Protein AF-A0A2E4JJ42-F1 (afdb_monomer)

Solvent-accessible surface area (backbone atoms only — not comparable to full-atom values): 8411 Å² total; per-residue (Å²): 139,42,75,32,58,31,50,80,51,27,68,68,46,30,51,53,40,41,75,74,66,35,78,36,77,56,82,68,42,75,68,51,67,64,51,54,76,72,68,52,90,42,59,62,63,39,51,58,68,55,51,40,53,55,34,46,77,68,79,44,83,72,77,73,59,43,98,85,70,42,80,59,54,70,68,63,51,50,56,58,66,70,59,75,85,75,76,86,78,86,79,86,78,75,83,81,74,83,78,77,86,87,87,75,85,80,78,84,83,85,78,88,83,79,86,80,92,79,88,80,90,76,93,128

Radius of gyration: 22.24 Å; Cα contacts (8 Å, |Δi|>4): 100; chains: 1; bounding box: 54×42×65 Å

Structure (mmCIF, N/CA/C/O backbone):
data_AF-A0A2E4JJ42-F1
#
_entry.id   AF-A0A2E4JJ42-F1
#
loop_
_atom_site.group_PDB
_atom_site.id
_atom_site.type_symbol
_atom_site.label_atom_id
_atom_site.label_alt_id
_atom_site.label_comp_id
_atom_site.label_asym_id
_atom_site.label_entity_id
_atom_site.label_seq_id
_atom_site.pdbx_PDB_ins_code
_atom_site.Cartn_x
_atom_site.Cartn_y
_atom_site.Cartn_z
_atom_site.occupancy
_atom_site.B_iso_or_equiv
_atom_site.auth_seq_id
_atom_site.auth_comp_id
_atom_site.auth_asym_id
_atom_site.auth_atom_id
_atom_site.pdbx_PDB_model_num
ATOM 1 N N . ASN A 1 1 ? 4.362 -5.276 13.052 1.00 87.88 1 ASN A N 1
ATOM 2 C CA . ASN A 1 1 ? 3.840 -5.067 11.688 1.00 87.88 1 ASN A CA 1
ATOM 3 C C . ASN A 1 1 ? 4.982 -5.273 10.702 1.00 87.88 1 ASN A C 1
ATOM 5 O O . ASN A 1 1 ? 6.069 -4.790 10.998 1.00 87.88 1 ASN A O 1
ATOM 9 N N . ILE A 1 2 ? 4.774 -6.011 9.609 1.00 94.94 2 ILE A N 1
ATOM 10 C CA . ILE A 1 2 ? 5.797 -6.309 8.598 1.00 94.94 2 ILE A CA 1
ATOM 11 C C . ILE A 1 2 ? 5.392 -5.668 7.272 1.00 94.94 2 ILE A C 1
ATOM 13 O O . ILE A 1 2 ? 4.441 -6.108 6.621 1.00 94.94 2 ILE A O 1
ATOM 17 N N . GLN A 1 3 ? 6.149 -4.641 6.880 1.00 95.44 3 GLN A N 1
ATOM 18 C CA . GLN A 1 3 ? 5.909 -3.887 5.657 1.00 95.44 3 GLN A CA 1
ATOM 19 C C . GLN A 1 3 ? 6.592 -4.515 4.440 1.00 95.44 3 GLN A C 1
ATOM 21 O O . GLN A 1 3 ? 7.776 -4.847 4.484 1.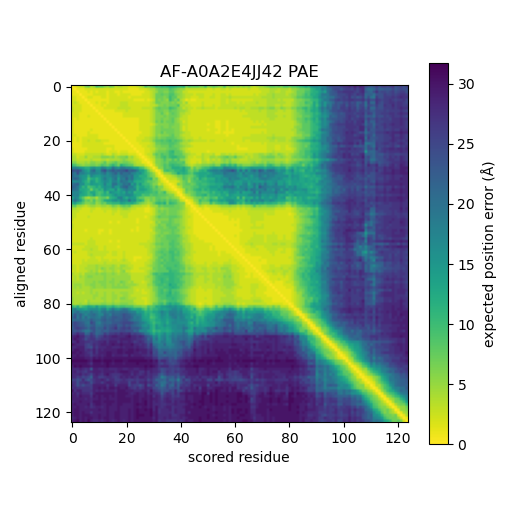00 95.44 3 GLN A O 1
ATOM 26 N N . THR A 1 4 ? 5.872 -4.576 3.319 1.00 95.31 4 THR A N 1
ATOM 27 C CA . THR A 1 4 ? 6.433 -4.830 1.990 1.00 95.31 4 THR A CA 1
ATOM 28 C C . THR A 1 4 ? 6.524 -3.549 1.152 1.00 95.31 4 THR A C 1
ATOM 30 O O . THR A 1 4 ? 5.651 -2.679 1.193 1.00 95.31 4 THR A O 1
ATOM 33 N N . SER A 1 5 ? 7.606 -3.424 0.378 1.00 92.75 5 SER A N 1
ATOM 34 C CA . SER A 1 5 ? 7.942 -2.232 -0.411 1.00 92.75 5 SER A CA 1
ATOM 35 C C . SER A 1 5 ? 7.697 -2.485 -1.898 1.00 92.75 5 SER A C 1
ATOM 37 O O . SER A 1 5 ? 8.614 -2.835 -2.641 1.00 92.75 5 SER A O 1
ATOM 39 N N . TRP A 1 6 ? 6.461 -2.263 -2.349 1.00 92.88 6 TRP A N 1
ATOM 40 C CA . TRP A 1 6 ? 6.066 -2.447 -3.752 1.00 92.88 6 TRP A CA 1
ATOM 41 C C . TRP A 1 6 ? 6.862 -1.571 -4.732 1.00 92.88 6 TRP A C 1
ATOM 43 O O . TRP A 1 6 ? 7.079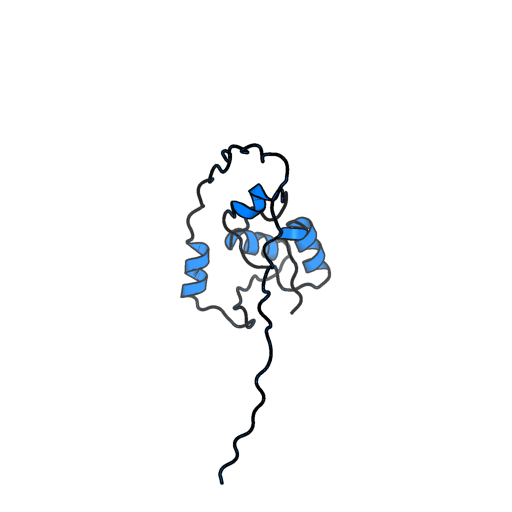 -1.969 -5.872 1.00 92.88 6 TRP A O 1
ATOM 53 N N . THR A 1 7 ? 7.358 -0.410 -4.296 1.00 89.88 7 THR A N 1
ATOM 54 C CA . THR A 1 7 ? 8.201 0.471 -5.119 1.00 89.88 7 THR A CA 1
ATOM 55 C C . THR A 1 7 ? 9.530 -0.173 -5.511 1.00 89.88 7 THR A C 1
ATOM 57 O O . THR A 1 7 ? 10.049 0.113 -6.585 1.00 89.88 7 THR A O 1
ATOM 60 N N . LYS A 1 8 ? 10.067 -1.077 -4.681 1.00 89.50 8 LYS A N 1
ATOM 61 C CA . LYS A 1 8 ? 11.331 -1.782 -4.946 1.00 89.50 8 LYS A CA 1
ATOM 62 C C . LYS A 1 8 ? 11.140 -3.061 -5.755 1.00 89.50 8 LYS A C 1
ATOM 64 O O . LYS A 1 8 ? 11.949 -3.358 -6.623 1.00 89.50 8 LYS A O 1
ATOM 69 N N . MET A 1 9 ? 10.092 -3.825 -5.449 1.00 89.88 9 MET A N 1
ATOM 70 C CA . MET A 1 9 ? 9.887 -5.188 -5.972 1.00 89.88 9 MET A CA 1
ATOM 71 C C . MET A 1 9 ? 8.720 -5.316 -6.964 1.00 89.88 9 MET A C 1
ATOM 73 O O . MET A 1 9 ? 8.402 -6.413 -7.423 1.00 89.88 9 MET A O 1
ATOM 77 N N . GLY A 1 10 ? 8.047 -4.206 -7.268 1.00 91.62 10 GLY A N 1
ATOM 78 C CA . GLY A 1 10 ? 6.801 -4.197 -8.024 1.00 91.62 10 GLY A CA 1
ATOM 79 C C . GLY A 1 10 ? 5.629 -4.818 -7.256 1.00 91.62 10 GLY A C 1
ATOM 80 O O . GLY A 1 10 ? 5.760 -5.330 -6.142 1.00 91.62 10 GLY A O 1
ATOM 81 N N . ILE A 1 11 ? 4.452 -4.797 -7.885 1.00 93.44 11 ILE A N 1
ATOM 82 C CA . ILE A 1 11 ? 3.224 -5.347 -7.292 1.00 93.44 11 ILE A CA 1
ATOM 83 C C . ILE A 1 11 ? 3.320 -6.861 -7.106 1.00 93.44 11 ILE A C 1
ATOM 85 O O . ILE A 1 11 ? 2.917 -7.370 -6.067 1.00 93.44 11 ILE A O 1
ATOM 89 N N . ASN A 1 12 ? 3.906 -7.586 -8.059 1.00 94.00 12 ASN A N 1
ATOM 90 C CA . ASN A 1 12 ? 4.022 -9.043 -7.963 1.00 94.00 12 ASN A CA 1
ATOM 91 C C . ASN A 1 12 ? 4.925 -9.476 -6.800 1.00 94.00 12 ASN A C 1
ATOM 93 O O . ASN A 1 12 ? 4.551 -10.373 -6.046 1.00 94.00 12 ASN A O 1
ATOM 97 N N . GLY A 1 13 ? 6.065 -8.803 -6.598 1.00 94.88 13 GLY A N 1
ATOM 98 C CA . GLY A 1 13 ? 6.918 -9.054 -5.435 1.00 94.88 13 GLY A CA 1
ATOM 99 C C . GLY A 1 13 ? 6.207 -8.722 -4.122 1.00 94.88 13 GLY A C 1
ATOM 100 O O . GLY A 1 13 ? 6.251 -9.507 -3.178 1.00 94.88 13 GLY A O 1
ATOM 101 N N . ALA A 1 14 ? 5.462 -7.612 -4.083 1.00 95.44 14 ALA A N 1
ATOM 102 C CA . ALA A 1 14 ? 4.700 -7.232 -2.898 1.00 95.44 14 ALA A CA 1
ATOM 103 C C . ALA A 1 14 ? 3.613 -8.263 -2.553 1.00 95.44 14 ALA A C 1
ATOM 105 O O . ALA A 1 14 ? 3.469 -8.630 -1.387 1.00 95.44 14 ALA A O 1
ATOM 106 N N . ARG A 1 15 ? 2.900 -8.794 -3.557 1.00 96.12 15 ARG A N 1
ATOM 107 C CA . ARG A 1 15 ? 1.933 -9.893 -3.379 1.00 96.12 15 ARG A CA 1
ATOM 108 C C . ARG A 1 15 ? 2.592 -11.131 -2.781 1.00 96.12 15 ARG A C 1
ATOM 110 O O . ARG A 1 15 ? 2.052 -11.685 -1.828 1.00 96.12 15 ARG A O 1
ATOM 117 N N . ALA A 1 16 ? 3.756 -11.527 -3.297 1.00 96.88 16 ALA A N 1
ATOM 118 C CA . ALA A 1 16 ? 4.495 -12.670 -2.770 1.00 96.88 16 ALA A CA 1
ATOM 119 C C . ALA A 1 16 ? 4.870 -12.463 -1.293 1.00 96.88 16 ALA A C 1
ATOM 121 O O . ALA A 1 16 ? 4.667 -13.357 -0.476 1.00 96.88 16 ALA A O 1
ATOM 122 N N . CYS A 1 17 ? 5.326 -11.265 -0.912 1.00 96.94 17 CYS A N 1
ATOM 123 C CA . CYS A 1 17 ? 5.591 -10.942 0.493 1.00 96.94 17 CYS A CA 1
ATOM 124 C C . CYS A 1 17 ? 4.330 -11.005 1.366 1.00 96.94 17 CYS A C 1
ATOM 126 O O . CYS A 1 17 ? 4.390 -11.525 2.478 1.00 96.94 17 CYS A O 1
ATOM 128 N N . LEU A 1 18 ? 3.195 -10.484 0.886 1.00 96.56 18 LEU A N 1
ATOM 129 C CA . LEU A 1 18 ? 1.922 -10.531 1.617 1.00 96.56 18 LEU A CA 1
ATOM 130 C C . LEU A 1 18 ? 1.445 -11.975 1.825 1.00 96.56 18 LEU A C 1
ATOM 132 O O . LEU A 1 18 ? 0.989 -12.316 2.914 1.00 96.56 18 LEU A O 1
ATOM 136 N N . GLN A 1 19 ? 1.609 -12.835 0.818 1.00 96.50 19 GLN A N 1
ATOM 137 C CA . GLN A 1 19 ? 1.322 -14.270 0.922 1.00 96.50 19 GLN A CA 1
ATOM 138 C C . GLN A 1 19 ? 2.293 -14.996 1.865 1.00 96.50 19 GLN A C 1
ATOM 140 O O . GLN A 1 19 ? 1.892 -15.932 2.548 1.00 96.50 19 GLN A O 1
ATOM 145 N N . ALA A 1 20 ? 3.543 -14.536 1.955 1.00 96.81 20 ALA A N 1
ATOM 146 C CA . ALA A 1 20 ? 4.558 -15.070 2.863 1.00 96.81 20 ALA A CA 1
ATOM 147 C C . ALA A 1 20 ? 4.448 -14.550 4.313 1.00 96.81 20 ALA A C 1
ATOM 149 O O . ALA A 1 20 ? 5.297 -14.873 5.141 1.00 96.81 20 ALA A O 1
ATOM 150 N N . GLY A 1 21 ? 3.425 -13.748 4.636 1.00 95.69 21 GLY A N 1
ATOM 151 C CA . GLY A 1 21 ? 3.133 -13.311 6.006 1.00 95.69 21 GLY A CA 1
ATOM 152 C C . GLY A 1 21 ? 3.295 -11.814 6.272 1.00 95.69 21 GLY A C 1
ATOM 153 O O . GLY A 1 21 ? 2.983 -11.369 7.377 1.00 95.69 21 GLY A O 1
ATOM 154 N N . ALA A 1 22 ? 3.717 -11.008 5.291 1.00 96.81 22 ALA A N 1
ATOM 155 C CA . ALA A 1 22 ? 3.642 -9.555 5.434 1.00 96.81 22 ALA A CA 1
ATOM 156 C C . ALA A 1 22 ? 2.177 -9.100 5.575 1.00 96.81 22 ALA A C 1
ATOM 158 O O . ALA A 1 22 ? 1.245 -9.690 5.015 1.00 96.81 22 ALA A O 1
ATOM 159 N N . ASN A 1 23 ? 1.954 -8.032 6.334 1.00 95.69 23 ASN A N 1
ATOM 160 C CA . ASN A 1 23 ? 0.614 -7.524 6.630 1.00 95.69 23 ASN A CA 1
ATOM 161 C C . ASN A 1 23 ? 0.466 -6.013 6.434 1.00 95.69 23 ASN A C 1
ATOM 163 O O . ASN A 1 23 ? -0.579 -5.462 6.758 1.00 95.69 23 ASN A O 1
ATOM 167 N N . ASP A 1 24 ? 1.476 -5.366 5.862 1.00 95.44 24 ASP A N 1
ATOM 168 C CA . ASP A 1 24 ? 1.456 -3.945 5.542 1.00 95.44 24 ASP A CA 1
ATOM 169 C C . ASP A 1 24 ? 2.021 -3.727 4.142 1.00 95.44 24 ASP A C 1
ATOM 171 O O . ASP A 1 24 ? 3.191 -3.995 3.870 1.00 95.44 24 ASP A O 1
ATOM 175 N N . LEU A 1 25 ? 1.172 -3.275 3.225 1.00 94.50 25 LEU A N 1
ATOM 176 C CA . LEU A 1 25 ? 1.611 -2.799 1.922 1.00 94.50 25 LEU A CA 1
ATOM 177 C C . LEU A 1 25 ? 2.011 -1.334 2.098 1.00 94.50 25 LEU A C 1
ATOM 179 O O . LEU A 1 25 ? 1.220 -0.546 2.608 1.00 94.50 25 LEU A O 1
ATOM 183 N N . GLY A 1 26 ? 3.237 -0.974 1.707 1.00 90.00 26 GLY A N 1
ATOM 184 C CA . GLY A 1 26 ? 3.679 0.422 1.751 1.00 90.00 26 GLY A CA 1
ATOM 185 C C . GLY A 1 26 ? 2.676 1.369 1.078 1.00 90.00 26 GLY A C 1
ATOM 186 O O . GLY A 1 26 ? 1.910 0.950 0.210 1.00 90.00 26 GLY A O 1
ATOM 187 N N . GLY A 1 27 ? 2.688 2.636 1.495 1.00 87.88 27 GLY A N 1
ATOM 188 C CA . GLY A 1 27 ? 1.682 3.624 1.106 1.00 87.88 27 GLY A CA 1
ATOM 189 C C . GLY A 1 27 ? 1.583 3.908 -0.396 1.00 87.88 27 GLY A C 1
ATOM 190 O O . GLY A 1 27 ? 2.303 3.355 -1.234 1.00 87.88 27 GLY A O 1
ATOM 191 N N . THR A 1 28 ? 0.661 4.804 -0.722 1.00 87.00 28 THR A N 1
ATOM 192 C CA . THR A 1 28 ? 0.404 5.260 -2.087 1.00 87.00 28 THR A CA 1
ATOM 193 C C . THR A 1 28 ? 1.529 6.139 -2.606 1.00 87.00 28 THR A C 1
ATOM 195 O O . THR A 1 28 ? 2.214 6.807 -1.834 1.00 87.00 28 THR A O 1
ATOM 198 N N . LEU A 1 29 ? 1.677 6.181 -3.924 1.00 83.50 29 LEU A N 1
ATOM 199 C CA . LEU A 1 29 ? 2.582 7.101 -4.603 1.00 83.50 29 LEU A CA 1
ATOM 200 C C . LEU A 1 29 ? 1.842 7.697 -5.795 1.00 83.50 29 LEU A C 1
ATOM 202 O O . LEU A 1 29 ? 1.267 6.947 -6.584 1.00 83.50 29 LEU A O 1
ATOM 206 N N . MET A 1 30 ? 1.839 9.025 -5.898 1.00 74.06 30 MET A N 1
ATOM 207 C CA . MET A 1 30 ? 1.224 9.756 -7.004 1.00 74.06 30 MET A CA 1
ATOM 208 C C . MET A 1 30 ? 2.326 10.437 -7.811 1.00 74.06 30 MET A C 1
ATOM 210 O O . MET A 1 30 ? 3.046 11.270 -7.272 1.00 74.06 30 MET A O 1
ATOM 214 N N . ASN A 1 31 ? 2.459 10.038 -9.080 1.00 62.50 31 ASN A N 1
ATOM 215 C CA . ASN A 1 31 ? 3.326 10.612 -10.116 1.00 62.50 31 ASN A CA 1
ATOM 216 C C . ASN A 1 31 ? 4.607 11.314 -9.613 1.00 62.50 31 ASN A C 1
ATOM 218 O O . ASN A 1 31 ? 4.737 12.540 -9.649 1.00 62.50 31 ASN A O 1
ATOM 222 N N . GLU A 1 32 ? 5.592 10.531 -9.168 1.00 59.06 32 GLU A N 1
ATOM 223 C CA . GLU A 1 32 ? 6.857 11.081 -8.677 1.00 59.06 32 GLU A CA 1
ATOM 224 C C . GLU A 1 32 ? 7.849 11.278 -9.837 1.00 59.06 32 GLU A C 1
ATOM 226 O O . GLU A 1 32 ? 8.597 10.377 -10.238 1.00 59.06 32 GLU A O 1
ATOM 231 N N . SER A 1 33 ? 7.879 12.494 -10.381 1.00 56.41 33 SER A N 1
ATOM 232 C CA . SER A 1 33 ? 8.722 12.864 -11.527 1.00 56.41 33 SER A CA 1
ATOM 233 C C . SER A 1 33 ? 10.238 12.667 -11.266 1.00 56.41 33 SER A C 1
ATOM 235 O O . SER A 1 33 ? 11.017 12.441 -12.200 1.00 56.41 33 SER A O 1
ATOM 237 N N . ILE A 1 34 ? 10.651 12.641 -9.988 1.00 59.03 34 ILE A N 1
ATOM 238 C CA . ILE A 1 34 ? 12.030 12.402 -9.519 1.00 59.03 34 ILE A CA 1
ATOM 239 C C . ILE A 1 34 ? 12.444 10.930 -9.682 1.00 59.03 34 ILE A C 1
ATOM 241 O O . ILE A 1 34 ? 13.512 10.648 -10.227 1.00 59.03 34 ILE A O 1
ATOM 245 N N . SER A 1 35 ? 11.605 9.978 -9.259 1.00 59.69 35 SER A N 1
ATOM 246 C CA . SER A 1 35 ? 11.911 8.538 -9.334 1.00 59.69 35 SER A CA 1
ATOM 247 C C . SER A 1 35 ? 12.038 8.054 -10.781 1.00 59.69 35 SER A C 1
ATOM 249 O O . SER A 1 35 ? 12.898 7.226 -11.092 1.00 59.69 35 SER A O 1
ATOM 251 N N . ARG A 1 36 ? 11.237 8.632 -11.689 1.00 60.22 36 ARG A N 1
ATOM 252 C CA . ARG A 1 36 ? 11.343 8.395 -13.135 1.00 60.22 36 ARG A CA 1
ATOM 253 C C . ARG A 1 36 ? 12.668 8.918 -13.695 1.00 60.22 36 ARG A C 1
ATOM 255 O O . ARG A 1 36 ? 13.356 8.186 -14.403 1.00 60.22 36 ARG A O 1
ATOM 262 N N . ALA A 1 37 ? 13.054 10.150 -13.352 1.00 59.09 37 ALA A N 1
ATOM 263 C CA . ALA A 1 37 ? 14.319 10.744 -13.797 1.00 59.09 37 ALA A CA 1
ATOM 264 C C . ALA A 1 37 ? 15.556 9.989 -13.265 1.00 59.09 37 ALA A C 1
ATOM 266 O O . ALA A 1 37 ? 16.600 9.983 -13.913 1.00 59.09 37 ALA A O 1
ATOM 267 N N . ALA A 1 38 ? 15.427 9.314 -12.117 1.00 59.84 38 ALA A N 1
ATOM 268 C CA . ALA A 1 38 ? 16.461 8.462 -11.531 1.00 59.84 38 ALA A CA 1
ATOM 269 C C . ALA A 1 38 ? 16.550 7.048 -12.151 1.00 59.84 38 ALA A C 1
ATOM 271 O O . ALA A 1 38 ? 17.411 6.266 -11.750 1.00 59.84 38 ALA A O 1
ATOM 272 N N . GLY A 1 39 ? 15.693 6.710 -13.124 1.00 56.94 39 GLY A N 1
ATOM 273 C CA . GLY A 1 39 ? 15.737 5.433 -13.845 1.00 56.94 39 GLY A CA 1
ATOM 274 C C . GLY A 1 39 ? 15.025 4.268 -13.150 1.00 56.94 39 GLY A C 1
ATO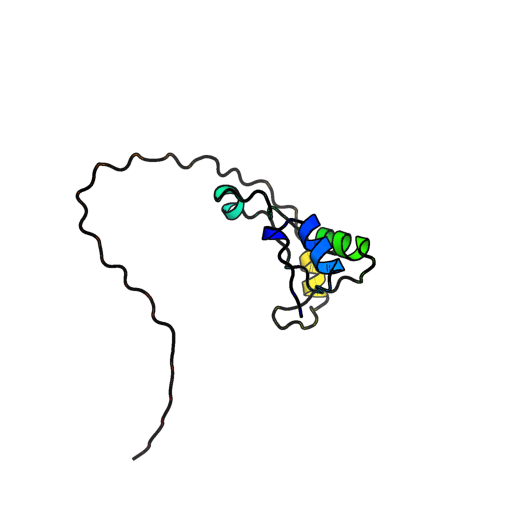M 275 O O . GLY A 1 39 ? 15.246 3.117 -13.527 1.00 56.94 39 GLY A O 1
ATOM 276 N N . SER A 1 40 ? 14.171 4.526 -12.152 1.00 61.72 40 SER A N 1
ATOM 277 C CA . SER A 1 40 ? 13.381 3.460 -11.528 1.00 61.72 40 SER A CA 1
ATOM 278 C C . SER A 1 40 ? 12.296 2.951 -12.482 1.00 61.72 40 SER A C 1
ATOM 280 O O . SER A 1 40 ? 11.428 3.707 -12.920 1.00 61.72 40 SER A O 1
ATOM 282 N N . ILE A 1 41 ? 12.319 1.649 -12.782 1.00 62.75 41 ILE A N 1
ATOM 283 C CA . ILE A 1 41 ? 11.292 0.982 -13.601 1.00 62.75 41 ILE A CA 1
ATOM 284 C C . ILE A 1 41 ? 10.037 0.619 -12.793 1.00 62.75 41 ILE A C 1
ATOM 286 O O . ILE A 1 41 ? 8.951 0.491 -13.354 1.00 62.75 41 ILE A O 1
ATOM 290 N N . HIS A 1 42 ? 10.177 0.463 -11.475 1.00 66.00 42 HIS A N 1
ATOM 291 C CA . HIS A 1 42 ? 9.099 0.134 -10.543 1.00 66.00 42 HIS A CA 1
ATOM 292 C C . HIS A 1 42 ? 8.762 1.352 -9.678 1.00 66.00 42 HIS A C 1
ATOM 294 O O . HIS A 1 42 ? 9.570 2.274 -9.553 1.00 66.00 42 HIS A O 1
ATOM 300 N N . GLY A 1 43 ? 7.569 1.372 -9.077 1.00 63.56 43 GLY A N 1
ATOM 301 C CA . GLY A 1 43 ? 7.223 2.459 -8.160 1.00 63.56 43 GLY A CA 1
ATOM 302 C C . GLY A 1 43 ? 6.702 3.733 -8.821 1.00 63.56 43 GLY A C 1
ATOM 303 O O . GLY A 1 43 ? 6.930 4.795 -8.263 1.00 63.56 43 GLY A O 1
ATOM 304 N N . GLN A 1 44 ? 6.086 3.662 -10.008 1.00 71.81 44 GLN A N 1
ATOM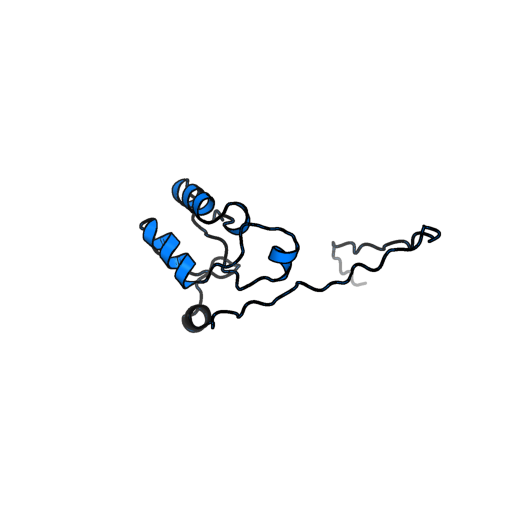 305 C CA . GLN A 1 44 ? 5.688 4.875 -10.743 1.00 71.81 44 GLN A CA 1
ATOM 306 C C . GLN A 1 44 ? 4.394 5.500 -10.219 1.00 71.81 44 GLN A C 1
ATOM 308 O O . GLN A 1 44 ? 4.304 6.719 -10.122 1.00 71.81 44 GLN A O 1
ATOM 313 N N . GLU A 1 45 ? 3.417 4.672 -9.854 1.00 81.50 45 GLU A N 1
ATOM 314 C CA . GLU A 1 45 ? 2.161 5.128 -9.273 1.00 81.50 45 GLU A CA 1
ATOM 315 C C . GLU A 1 45 ? 1.446 3.949 -8.613 1.00 81.50 45 GLU A C 1
ATOM 317 O O . GLU A 1 45 ? 1.437 2.834 -9.147 1.00 81.50 45 GLU A O 1
ATOM 322 N N . LEU A 1 46 ? 0.845 4.192 -7.453 1.00 86.88 46 LEU A N 1
ATOM 323 C CA . LEU A 1 46 ? -0.110 3.273 -6.852 1.00 86.88 46 LEU A CA 1
ATOM 324 C C . LEU A 1 46 ? -1.114 4.074 -6.029 1.00 86.88 46 LEU A C 1
ATOM 326 O O . LEU A 1 46 ? -0.780 4.580 -4.958 1.00 86.88 46 LEU A O 1
ATOM 330 N N . SER A 1 47 ? -2.335 4.198 -6.546 1.00 88.94 47 SER A N 1
ATOM 331 C CA . SER A 1 47 ? -3.428 4.911 -5.883 1.00 88.94 47 SER A CA 1
ATOM 332 C C . SER A 1 47 ? -4.043 4.086 -4.740 1.00 88.94 47 SER A C 1
ATOM 334 O O . SER A 1 47 ? -3.897 2.856 -4.735 1.00 88.94 47 SER A O 1
ATOM 336 N N . PRO A 1 48 ? -4.778 4.711 -3.796 1.00 90.50 48 PRO A N 1
ATOM 337 C CA . PRO A 1 48 ? -5.447 3.982 -2.714 1.00 90.50 48 PRO A CA 1
ATOM 338 C C . PRO A 1 48 ? -6.386 2.889 -3.237 1.00 90.50 48 PRO A C 1
ATOM 340 O O . PRO A 1 48 ? -6.296 1.738 -2.819 1.00 90.50 48 PRO A O 1
ATOM 343 N N . ARG A 1 49 ? -7.196 3.196 -4.260 1.00 89.94 49 A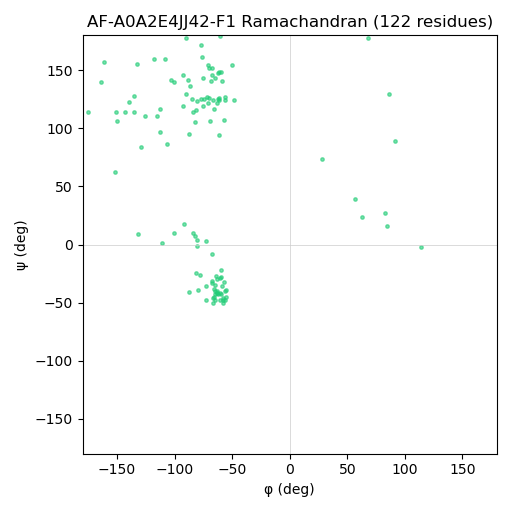RG A N 1
ATOM 344 C CA . ARG A 1 49 ? -8.081 2.215 -4.911 1.00 89.94 49 ARG A CA 1
ATOM 345 C C . ARG A 1 49 ? -7.309 1.034 -5.504 1.00 89.94 49 ARG A C 1
ATOM 347 O O . ARG A 1 49 ? -7.784 -0.098 -5.482 1.00 89.94 49 ARG A O 1
ATOM 354 N N . ARG A 1 50 ? -6.111 1.269 -6.047 1.00 90.50 50 ARG A N 1
ATOM 355 C CA . ARG A 1 50 ? -5.271 0.197 -6.598 1.00 90.50 50 ARG A CA 1
ATOM 356 C C . ARG A 1 50 ? -4.655 -0.659 -5.489 1.00 90.50 50 ARG A C 1
ATOM 358 O O . ARG A 1 50 ? -4.544 -1.868 -5.673 1.00 90.50 50 ARG A O 1
ATOM 365 N N . ILE A 1 51 ? -4.291 -0.057 -4.355 1.00 92.81 51 ILE A N 1
ATOM 366 C CA . ILE A 1 51 ? -3.881 -0.784 -3.144 1.00 92.81 51 ILE A CA 1
ATOM 367 C C . ILE A 1 51 ? -5.000 -1.723 -2.692 1.00 92.81 51 ILE A C 1
ATOM 369 O O . ILE A 1 51 ? -4.739 -2.914 -2.529 1.00 92.81 51 ILE A O 1
ATOM 373 N N . GLU A 1 52 ? -6.234 -1.229 -2.564 1.00 93.12 52 GLU A N 1
ATOM 374 C CA . GLU A 1 52 ? -7.380 -2.059 -2.164 1.00 93.12 52 GLU A CA 1
ATOM 375 C C . GLU A 1 52 ? -7.597 -3.225 -3.126 1.00 93.12 52 GLU A C 1
ATOM 377 O O . GLU A 1 52 ? -7.625 -4.368 -2.692 1.00 93.12 52 GLU A O 1
ATOM 382 N N . GLN A 1 53 ? -7.594 -2.976 -4.440 1.00 93.25 53 GLN A N 1
ATOM 383 C CA . GLN A 1 53 ? -7.703 -4.040 -5.448 1.00 93.25 53 GLN A CA 1
ATOM 384 C C . GLN A 1 53 ? -6.625 -5.125 -5.296 1.00 93.25 53 GLN A C 1
ATOM 386 O O . GLN A 1 53 ? -6.891 -6.313 -5.495 1.00 93.25 53 GLN A O 1
ATOM 391 N N . VAL A 1 54 ? -5.388 -4.738 -4.962 1.00 94.00 54 VAL A N 1
ATOM 392 C CA . VAL A 1 54 ? -4.307 -5.700 -4.713 1.00 94.00 54 VAL A CA 1
ATOM 393 C C . VAL A 1 54 ? -4.607 -6.524 -3.464 1.00 94.00 54 VAL A C 1
ATOM 395 O O . VAL A 1 54 ? -4.478 -7.746 -3.521 1.00 94.00 54 VAL A O 1
ATOM 398 N N . VAL A 1 55 ? -5.025 -5.891 -2.369 1.00 94.88 55 VAL A N 1
ATOM 399 C CA . VAL A 1 55 ? -5.339 -6.570 -1.104 1.00 94.88 55 VAL A CA 1
ATOM 400 C C . VAL A 1 55 ? -6.560 -7.490 -1.247 1.00 94.88 55 VAL A C 1
ATOM 402 O O . VAL A 1 55 ? -6.475 -8.662 -0.876 1.00 94.88 55 VAL A O 1
ATOM 405 N N . ASP A 1 56 ? -7.633 -7.023 -1.882 1.00 95.38 56 ASP A N 1
ATOM 406 C CA . ASP A 1 56 ? -8.854 -7.793 -2.148 1.00 95.38 56 ASP A CA 1
ATOM 407 C C . ASP A 1 56 ? -8.570 -9.026 -3.004 1.00 95.38 56 ASP A C 1
ATOM 409 O O . ASP A 1 56 ? -9.045 -10.126 -2.725 1.00 95.38 56 ASP A O 1
ATOM 413 N N . SER A 1 57 ? -7.721 -8.889 -4.027 1.00 95.50 57 SER A N 1
ATOM 414 C CA . SER A 1 57 ? -7.320 -10.021 -4.872 1.00 95.50 57 SER A CA 1
ATOM 415 C C . SER A 1 57 ? -6.457 -11.068 -4.148 1.00 95.50 57 SER A C 1
ATOM 417 O O . SER A 1 57 ? -6.144 -12.111 -4.724 1.00 95.50 57 SER A O 1
ATOM 419 N N . LEU A 1 58 ? -6.028 -10.780 -2.915 1.00 95.62 58 LEU A N 1
ATOM 420 C CA . LEU A 1 58 ? -5.388 -11.721 -1.994 1.00 95.62 58 LEU A CA 1
ATOM 421 C C . LEU A 1 58 ? -6.372 -12.243 -0.933 1.00 95.62 58 LEU A C 1
ATOM 423 O O . LEU A 1 58 ? -5.936 -12.897 0.010 1.00 95.62 58 LEU A O 1
ATOM 427 N N . GLN A 1 59 ? -7.672 -11.961 -1.083 1.00 96.19 59 GLN A N 1
ATOM 428 C CA . GLN A 1 59 ? -8.744 -12.326 -0.152 1.00 96.19 59 GLN A CA 1
ATOM 429 C C . GLN A 1 59 ? -8.507 -11.788 1.266 1.00 96.19 59 GLN A C 1
ATOM 431 O O . GLN A 1 59 ? -8.750 -12.465 2.265 1.00 96.19 59 GLN A O 1
ATOM 436 N N . ARG A 1 60 ? -7.994 -10.558 1.358 1.00 95.56 60 ARG A N 1
ATOM 437 C CA . ARG A 1 60 ? -7.750 -9.849 2.618 1.00 95.56 60 ARG A CA 1
ATOM 438 C C . ARG A 1 60 ? -8.595 -8.585 2.681 1.00 95.56 60 ARG A C 1
ATOM 440 O O . ARG A 1 60 ? -9.019 -8.082 1.652 1.00 95.56 60 ARG A O 1
ATOM 447 N N . ILE A 1 61 ? -8.797 -8.071 3.891 1.00 94.81 61 ILE A N 1
ATOM 448 C CA . ILE A 1 61 ? -9.534 -6.826 4.123 1.00 94.81 61 ILE A CA 1
ATOM 449 C C . ILE A 1 61 ? -8.524 -5.669 4.146 1.00 94.81 61 ILE A C 1
ATOM 451 O O . ILE A 1 61 ? -7.612 -5.696 4.981 1.00 94.81 61 ILE A O 1
ATOM 455 N N . PRO A 1 62 ? -8.630 -4.677 3.246 1.00 93.31 62 PRO A N 1
ATOM 456 C CA . PRO A 1 62 ? -7.774 -3.503 3.285 1.00 93.31 62 PRO A CA 1
ATOM 457 C C . PRO A 1 62 ? -8.093 -2.638 4.505 1.00 93.31 62 PRO A C 1
ATOM 459 O O . PRO A 1 62 ? -9.246 -2.446 4.879 1.00 93.31 62 PRO A O 1
ATOM 462 N N . GLN A 1 63 ? -7.046 -2.097 5.124 1.00 93.06 63 GLN A N 1
ATOM 463 C CA . GLN A 1 63 ? -7.172 -1.129 6.205 1.00 93.06 63 GLN A CA 1
ATOM 464 C C . GLN A 1 63 ? -6.113 -0.044 6.035 1.00 93.06 63 GLN A C 1
ATOM 466 O O . GLN A 1 63 ? -4.912 -0.324 6.016 1.00 93.06 63 GLN A O 1
ATOM 471 N N . GLN A 1 64 ? -6.559 1.207 5.939 1.00 94.12 64 GLN A N 1
ATOM 472 C CA . GLN A 1 64 ? -5.663 2.355 5.957 1.00 94.12 64 GLN A CA 1
ATOM 473 C C . GLN A 1 64 ? -5.173 2.610 7.385 1.00 94.12 64 GLN A C 1
ATOM 475 O O . GLN A 1 64 ? -5.914 2.451 8.358 1.00 94.12 64 GLN A O 1
ATOM 480 N N . ARG A 1 65 ? -3.911 3.021 7.513 1.00 93.94 65 ARG A N 1
ATOM 481 C CA . ARG A 1 65 ? -3.276 3.263 8.809 1.00 93.94 65 ARG A CA 1
ATOM 482 C C . ARG A 1 65 ? -2.529 4.584 8.851 1.00 93.94 65 ARG A C 1
ATOM 484 O O . ARG A 1 65 ? -2.034 5.065 7.833 1.00 93.94 65 ARG A O 1
ATOM 491 N N . THR A 1 66 ? -2.364 5.114 10.056 1.00 93.38 66 THR A N 1
ATOM 492 C CA . THR A 1 66 ? -1.423 6.208 10.315 1.00 93.38 66 THR A CA 1
ATOM 493 C C . THR A 1 66 ? 0.022 5.692 10.373 1.00 93.38 66 THR A C 1
ATOM 495 O O . THR A 1 66 ? 0.288 4.481 10.395 1.00 93.38 66 THR A O 1
ATOM 498 N N . THR A 1 67 ? 0.993 6.606 10.434 1.00 89.69 67 THR A N 1
ATOM 499 C CA . THR A 1 67 ? 2.414 6.273 10.653 1.00 89.69 67 THR A CA 1
ATOM 500 C C . THR A 1 67 ? 2.652 5.569 11.989 1.00 89.69 67 THR A C 1
ATOM 502 O O . THR A 1 67 ? 3.543 4.728 12.078 1.00 89.69 67 THR A O 1
ATOM 505 N N . LEU A 1 68 ? 1.807 5.842 12.989 1.00 92.94 68 LEU A N 1
ATOM 506 C CA . LEU A 1 68 ? 1.791 5.180 14.296 1.00 92.94 68 LEU A CA 1
ATOM 507 C C . LEU A 1 68 ? 0.990 3.866 14.301 1.00 92.94 68 LEU A C 1
ATOM 509 O O . LEU A 1 68 ? 0.750 3.307 15.365 1.00 92.94 68 LEU A O 1
ATOM 513 N N . TYR A 1 69 ? 0.584 3.368 13.127 1.00 88.69 69 TYR A N 1
ATOM 514 C CA . TYR A 1 69 ? -0.200 2.138 12.959 1.00 88.69 69 TYR A CA 1
ATOM 515 C C . TYR A 1 69 ? -1.594 2.170 13.613 1.00 88.69 69 TYR A C 1
ATOM 517 O O . TYR A 1 69 ? -2.164 1.120 13.896 1.00 88.69 69 TYR A O 1
ATOM 525 N N . GLY A 1 70 ? -2.150 3.364 13.825 1.00 91.56 70 GLY A N 1
ATOM 526 C CA . GLY A 1 70 ? -3.522 3.556 14.297 1.00 91.56 70 GLY A CA 1
ATOM 527 C C . GLY A 1 70 ? -4.537 3.663 13.158 1.00 91.56 70 GLY A C 1
ATOM 528 O O . GLY A 1 70 ? -4.174 3.668 11.979 1.00 91.56 70 GLY A O 1
ATOM 529 N N . THR A 1 71 ? -5.810 3.790 13.527 1.00 92.69 71 THR A N 1
ATOM 530 C CA . THR A 1 71 ? -6.922 4.030 12.600 1.00 92.69 71 THR A CA 1
ATOM 531 C C . THR A 1 71 ? -6.835 5.418 11.972 1.00 92.69 71 THR A C 1
ATOM 533 O O . THR A 1 71 ? -6.401 6.377 12.610 1.00 92.69 71 THR A O 1
ATOM 536 N N . VAL A 1 72 ? -7.262 5.524 10.717 1.00 93.56 72 VAL A N 1
ATOM 537 C CA . VAL A 1 72 ? -7.414 6.798 10.001 1.00 93.56 72 VAL A CA 1
ATOM 538 C C . VAL A 1 72 ? -8.854 7.283 10.176 1.00 93.56 72 VAL A C 1
ATOM 540 O O . VAL A 1 72 ? -9.755 6.455 10.279 1.00 93.56 72 VAL A O 1
ATOM 543 N N . SER A 1 73 ? -9.074 8.598 10.261 1.00 93.81 73 SER A N 1
ATOM 544 C CA . SER A 1 73 ? -10.435 9.147 10.303 1.00 93.81 73 SER A CA 1
ATOM 545 C C . SER A 1 73 ? -11.135 8.982 8.954 1.00 93.81 73 SER A C 1
ATOM 547 O O . SER A 1 73 ? -10.480 9.008 7.910 1.00 93.81 73 SER A O 1
ATOM 549 N N . ASP A 1 74 ? -12.463 8.875 8.966 1.00 90.88 74 ASP A N 1
ATOM 550 C CA . ASP A 1 74 ? -13.261 8.698 7.745 1.00 90.88 74 ASP A CA 1
ATOM 551 C C . ASP A 1 74 ? -13.015 9.820 6.727 1.00 90.88 74 ASP A C 1
ATOM 553 O O . ASP A 1 74 ? -12.848 9.558 5.539 1.00 90.88 74 ASP A O 1
ATOM 557 N N . GLU A 1 75 ? -12.891 11.063 7.199 1.00 91.12 75 GLU A N 1
ATOM 558 C CA . GLU A 1 75 ? -12.567 12.222 6.361 1.00 91.12 75 GLU A CA 1
ATOM 559 C C . GLU A 1 75 ? -11.207 12.073 5.662 1.00 91.12 75 GLU A C 1
ATOM 561 O O . GLU A 1 75 ? -11.105 12.262 4.452 1.00 91.12 75 GLU A O 1
ATOM 566 N N . SER A 1 76 ? -10.162 11.687 6.405 1.00 88.62 76 SER A N 1
ATOM 567 C CA . SER A 1 76 ? -8.821 11.496 5.833 1.00 88.62 76 SER A CA 1
ATOM 568 C C . SER A 1 76 ? -8.775 10.307 4.875 1.00 88.62 76 SER A C 1
ATOM 570 O O . SER A 1 76 ? -8.024 10.322 3.897 1.00 88.62 76 SER A O 1
ATOM 572 N N . SER A 1 77 ? -9.563 9.265 5.150 1.00 89.38 77 SER A N 1
ATOM 573 C CA . SER A 1 77 ? -9.680 8.132 4.241 1.00 89.38 77 SER A CA 1
ATOM 574 C C . SER A 1 77 ? -10.365 8.558 2.945 1.00 89.38 77 SER A C 1
ATOM 576 O O . SER A 1 77 ? -9.773 8.385 1.882 1.00 89.38 77 SER A O 1
ATOM 578 N N . ALA A 1 78 ? -11.519 9.228 3.018 1.00 87.81 78 ALA A N 1
ATOM 579 C CA . ALA A 1 78 ? -12.250 9.734 1.856 1.00 87.81 78 ALA A CA 1
ATOM 580 C C . ALA A 1 78 ? -11.391 10.659 0.976 1.00 87.81 78 ALA A C 1
ATOM 582 O O . ALA A 1 78 ? -11.277 10.432 -0.228 1.00 87.81 78 ALA A O 1
ATOM 583 N N . GLN A 1 79 ? -10.688 11.621 1.584 1.00 87.44 79 GLN A N 1
ATOM 584 C CA . GLN A 1 79 ? -9.777 12.526 0.870 1.00 87.44 79 GLN A CA 1
ATOM 585 C C . GLN A 1 79 ? -8.687 11.788 0.085 1.00 87.44 79 GLN A C 1
ATOM 587 O O . GLN A 1 79 ? -8.265 12.254 -0.973 1.00 87.44 79 GLN A O 1
ATOM 592 N N . SER A 1 80 ? -8.224 10.631 0.571 1.00 85.62 80 SER A N 1
ATOM 593 C CA . SER A 1 80 ? -7.226 9.850 -0.159 1.00 85.62 80 SER A CA 1
ATOM 594 C C . SER A 1 80 ? -7.779 9.316 -1.490 1.00 85.62 80 SER A C 1
ATOM 596 O O . SER A 1 80 ? -7.073 9.352 -2.503 1.00 85.62 80 SER A O 1
ATOM 598 N N . PHE A 1 81 ? -9.049 8.893 -1.521 1.00 85.25 81 PHE A N 1
ATOM 599 C CA . PHE A 1 81 ? -9.708 8.340 -2.710 1.00 85.25 81 PHE A CA 1
ATOM 600 C C . PHE A 1 81 ? -10.157 9.398 -3.722 1.00 85.25 81 PHE A C 1
ATOM 602 O O . PHE A 1 81 ? -10.206 9.086 -4.911 1.00 85.25 81 PHE A O 1
ATOM 609 N N . ASP A 1 82 ? -10.422 10.627 -3.277 1.00 78.19 82 ASP A N 1
ATOM 610 C CA . ASP A 1 82 ? -10.882 11.741 -4.125 1.00 78.19 82 ASP A CA 1
ATOM 611 C C . ASP A 1 82 ? -9.749 12.480 -4.863 1.00 78.19 82 ASP A C 1
ATOM 613 O O . ASP A 1 82 ? -9.963 13.503 -5.517 1.00 78.19 82 ASP A O 1
ATOM 617 N N . SER A 1 83 ? -8.523 11.966 -4.792 1.00 65.69 83 SER A N 1
ATOM 618 C CA . SER A 1 83 ? -7.383 12.536 -5.509 1.00 65.69 83 SER A CA 1
ATOM 619 C C . SER A 1 83 ? -7.535 12.400 -7.032 1.00 65.69 83 SER A C 1
ATOM 621 O O . SER A 1 83 ? -7.712 11.308 -7.575 1.00 65.69 83 SER A O 1
ATOM 623 N N . LEU A 1 84 ? -7.455 13.533 -7.740 1.00 59.25 84 LEU A N 1
ATOM 624 C CA . LEU A 1 84 ? -7.479 13.566 -9.204 1.00 59.25 84 LEU A CA 1
ATOM 625 C C . LEU A 1 84 ? -6.235 12.860 -9.781 1.00 59.25 84 LEU A C 1
ATOM 627 O O . LEU A 1 84 ? -5.143 13.021 -9.226 1.00 59.25 84 LEU A O 1
ATOM 631 N N . PRO A 1 85 ? -6.356 12.126 -10.907 1.00 57.91 85 PRO A N 1
ATOM 632 C CA . PRO A 1 85 ? -5.202 11.560 -11.600 1.00 57.91 85 PRO A CA 1
ATOM 633 C C . PRO A 1 85 ? -4.212 12.670 -11.966 1.00 57.91 85 PRO A C 1
ATOM 635 O O . PRO A 1 85 ? -4.595 13.663 -12.585 1.00 57.91 85 PRO A O 1
ATOM 638 N N . LEU A 1 86 ? -2.945 12.519 -11.581 1.00 55.34 86 LEU A N 1
ATOM 639 C CA . LEU A 1 86 ? -1.928 13.522 -11.884 1.00 55.34 86 LEU A CA 1
ATOM 640 C C . LEU A 1 86 ? -1.539 13.443 -13.364 1.00 55.34 86 LEU A C 1
ATOM 642 O O . LEU A 1 86 ? -1.121 12.392 -13.848 1.00 55.34 86 LEU A O 1
ATOM 646 N N . GLU A 1 87 ? -1.638 14.567 -14.076 1.00 56.69 87 GLU A N 1
ATOM 647 C CA . GLU A 1 87 ? -1.170 14.667 -15.460 1.00 56.69 87 GLU A CA 1
ATOM 648 C C . GLU A 1 87 ? 0.335 14.374 -15.570 1.00 56.69 87 GLU A C 1
ATOM 650 O O . GLU A 1 87 ? 1.119 14.642 -14.655 1.00 56.69 87 GLU A O 1
ATOM 655 N N . SER A 1 88 ? 0.762 13.812 -16.704 1.00 56.53 88 SER A N 1
ATOM 656 C CA . SER A 1 88 ? 2.166 13.481 -16.941 1.00 56.53 88 SER A CA 1
ATOM 657 C C . SER A 1 88 ? 3.028 14.745 -17.010 1.00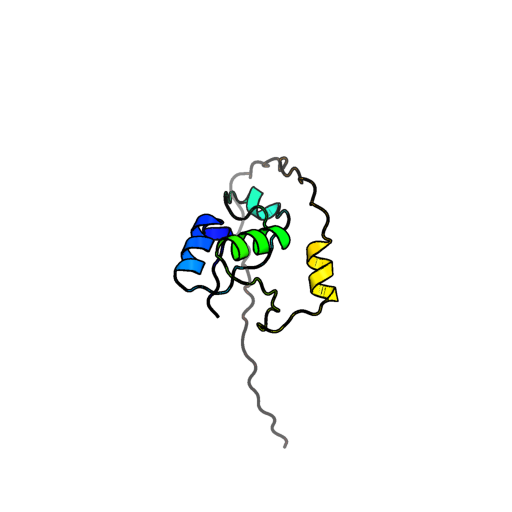 56.53 88 SER A C 1
ATOM 659 O O . SER A 1 88 ? 2.894 15.537 -17.941 1.00 56.53 88 SER A O 1
ATOM 661 N N . VAL A 1 89 ? 3.966 14.902 -16.074 1.00 58.38 89 VAL A N 1
ATOM 662 C CA . VAL A 1 89 ? 4.997 15.943 -16.146 1.00 58.38 89 VAL A CA 1
ATOM 663 C C . VAL A 1 89 ? 6.116 15.464 -17.077 1.00 58.38 89 VAL A C 1
ATOM 665 O O . VAL A 1 89 ? 6.785 14.466 -16.794 1.00 58.38 89 VAL A O 1
ATOM 668 N N . ASP A 1 90 ? 6.318 16.156 -18.201 1.00 57.50 90 ASP A N 1
ATOM 669 C CA . ASP A 1 90 ? 7.413 15.874 -19.135 1.00 57.50 90 ASP A CA 1
ATOM 670 C C . ASP A 1 90 ? 8.726 16.533 -18.667 1.00 57.50 90 ASP A C 1
ATOM 672 O O . ASP A 1 90 ? 8.919 17.743 -18.770 1.00 57.50 90 ASP A O 1
ATOM 676 N N . ASN A 1 91 ? 9.647 15.721 -18.141 1.00 58.81 91 ASN A N 1
ATOM 677 C CA . ASN A 1 91 ? 10.931 16.159 -17.578 1.00 58.81 91 ASN A CA 1
ATOM 678 C C . ASN A 1 91 ? 12.098 16.169 -18.598 1.00 58.81 91 ASN A C 1
ATOM 680 O O . ASN A 1 91 ? 13.265 16.152 -18.199 1.00 58.81 91 ASN A O 1
ATOM 684 N N . THR A 1 92 ? 11.845 16.143 -19.911 1.00 51.66 92 THR A N 1
ATOM 685 C CA . THR A 1 92 ? 12.879 15.839 -20.929 1.00 51.66 92 THR A CA 1
ATOM 686 C C . THR A 1 92 ? 13.943 16.910 -21.218 1.00 51.66 92 THR A C 1
ATOM 688 O O . THR A 1 92 ? 14.815 16.662 -22.051 1.00 51.66 92 THR A O 1
ATOM 691 N N . THR A 1 93 ? 14.000 18.065 -20.545 1.00 46.66 93 THR A N 1
ATOM 692 C CA . THR A 1 93 ? 14.988 19.108 -20.904 1.00 46.66 93 THR A CA 1
ATOM 693 C C . THR A 1 93 ? 15.823 19.635 -19.738 1.00 46.66 93 THR A C 1
ATOM 695 O O . THR A 1 93 ? 15.615 20.724 -19.217 1.00 46.66 93 THR A O 1
ATOM 698 N N . VAL A 1 94 ? 16.904 18.917 -19.413 1.00 46.50 94 VAL A N 1
ATOM 699 C CA . VAL A 1 94 ? 18.090 19.538 -18.798 1.00 46.50 94 VAL A CA 1
ATOM 700 C C . VAL A 1 94 ? 19.236 19.469 -19.802 1.00 46.50 94 VAL A C 1
ATOM 702 O O . VAL A 1 94 ? 19.920 18.455 -19.931 1.00 46.50 94 VAL A O 1
ATOM 705 N N . SER A 1 95 ? 19.450 20.560 -20.545 1.00 51.06 95 SER A N 1
ATOM 706 C CA . SER A 1 95 ? 20.625 20.717 -21.409 1.00 51.06 95 SER A CA 1
ATOM 707 C C . SER A 1 95 ? 21.892 20.564 -20.564 1.00 51.06 95 SER A C 1
ATOM 709 O O . SER A 1 95 ? 22.262 21.452 -19.789 1.00 51.06 95 SER A O 1
ATOM 711 N N . ARG A 1 96 ? 22.582 19.436 -20.735 1.00 51.97 96 ARG A N 1
ATOM 712 C CA . ARG A 1 96 ? 23.866 19.132 -20.104 1.00 51.97 96 ARG A CA 1
ATOM 713 C C . ARG A 1 96 ? 24.916 20.152 -20.556 1.00 51.97 96 ARG A C 1
ATOM 715 O O . ARG A 1 96 ? 25.568 19.969 -21.583 1.00 51.97 96 ARG A O 1
ATOM 722 N N . ARG A 1 97 ? 25.127 21.224 -19.781 1.00 57.34 97 ARG A N 1
ATOM 723 C CA . ARG A 1 97 ? 26.288 22.107 -19.983 1.00 57.34 97 ARG A CA 1
ATOM 724 C C . ARG A 1 97 ? 27.562 21.293 -19.750 1.00 57.34 97 ARG A C 1
ATOM 726 O O . ARG A 1 97 ? 27.730 20.670 -18.702 1.00 57.34 97 ARG A O 1
ATOM 733 N N . ARG A 1 98 ? 28.461 21.283 -20.737 1.00 52.28 98 ARG A N 1
ATOM 734 C CA . ARG A 1 98 ? 29.799 20.691 -20.608 1.00 52.28 98 ARG A CA 1
ATOM 735 C C . ARG A 1 98 ? 30.567 21.422 -19.502 1.00 52.28 98 ARG A C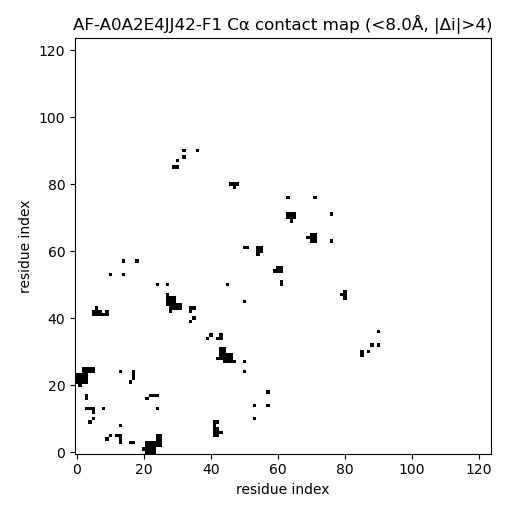 1
ATOM 737 O O . ARG A 1 98 ? 30.716 22.638 -19.548 1.00 52.28 98 ARG A O 1
ATOM 744 N N . ARG A 1 99 ? 31.047 20.670 -18.511 1.00 50.88 99 ARG A N 1
ATOM 745 C CA . ARG A 1 99 ? 31.912 21.172 -17.437 1.00 50.88 99 ARG A CA 1
ATOM 746 C C . ARG A 1 99 ? 33.311 21.465 -18.015 1.00 50.88 99 ARG A C 1
ATOM 748 O O . ARG A 1 99 ? 33.863 20.565 -18.649 1.00 50.88 99 ARG A O 1
ATOM 755 N N . PRO A 1 100 ? 33.886 22.668 -17.830 1.00 48.41 100 PRO A N 1
ATOM 756 C CA . PRO A 1 100 ? 35.262 22.947 -18.243 1.00 48.41 100 PRO A CA 1
ATOM 757 C C . PRO A 1 100 ? 36.272 22.138 -17.399 1.00 48.41 100 PRO A C 1
ATOM 759 O O . PRO A 1 100 ? 35.955 21.777 -16.257 1.00 48.41 100 PRO A O 1
ATOM 762 N N . PRO A 1 101 ? 37.461 21.810 -17.947 1.00 49.28 101 PRO A N 1
ATOM 763 C CA . PRO A 1 101 ? 38.468 21.009 -17.259 1.00 49.28 101 PRO A CA 1
ATOM 764 C C . PRO A 1 101 ? 38.974 21.685 -15.977 1.00 49.28 101 PRO A C 1
ATOM 766 O O . PRO A 1 101 ? 38.964 22.902 -15.819 1.00 49.28 101 PRO A O 1
ATOM 769 N N . SER A 1 102 ? 39.333 20.833 -15.023 1.00 51.28 102 SER A N 1
ATOM 770 C CA . SER A 1 102 ? 39.435 21.079 -13.588 1.00 51.28 102 SER A CA 1
ATOM 771 C C . SER A 1 102 ? 40.584 21.987 -13.149 1.00 51.28 102 SER A C 1
ATOM 773 O O . SER A 1 102 ? 41.748 21.644 -13.325 1.00 51.28 102 SER A O 1
ATOM 775 N N . GLY A 1 103 ? 40.234 23.033 -12.405 1.00 58.84 103 GLY A N 1
ATOM 776 C CA . GLY A 1 103 ? 41.117 23.744 -11.480 1.00 58.84 103 GLY A CA 1
ATOM 777 C C . GLY A 1 103 ? 40.289 24.355 -10.352 1.00 58.84 103 GLY A C 1
ATOM 778 O O . GLY A 1 103 ? 40.174 25.569 -10.268 1.00 58.84 103 GLY A O 1
ATOM 779 N N . VAL A 1 104 ? 39.605 23.528 -9.550 1.00 54.00 104 VAL A N 1
ATOM 780 C CA . VAL A 1 104 ? 38.735 24.020 -8.467 1.00 54.00 104 VAL A CA 1
ATOM 781 C C . VAL A 1 104 ? 39.146 23.373 -7.152 1.00 54.00 104 VAL A C 1
ATOM 783 O O . VAL A 1 104 ? 38.959 22.173 -6.944 1.00 54.00 104 VAL A O 1
ATOM 786 N N . GLU A 1 105 ? 39.708 24.200 -6.278 1.00 56.09 105 GLU A N 1
ATOM 787 C CA . GLU A 1 105 ? 39.948 23.931 -4.866 1.00 56.09 105 GLU A CA 1
ATOM 788 C C . GLU A 1 105 ? 38.669 23.376 -4.210 1.00 56.09 105 GLU A C 1
ATOM 790 O O . GLU A 1 105 ? 37.582 23.953 -4.317 1.00 56.09 105 GLU A O 1
ATOM 795 N N . LYS A 1 106 ? 38.760 22.197 -3.584 1.00 55.53 106 LYS A N 1
ATOM 796 C CA . LYS A 1 106 ? 37.593 21.519 -3.005 1.00 55.53 106 LYS A CA 1
ATOM 797 C C . LYS A 1 106 ? 37.100 22.309 -1.788 1.00 55.53 106 LYS A C 1
ATOM 799 O O . LYS A 1 106 ? 37.710 22.240 -0.725 1.00 55.53 106 LYS A O 1
ATOM 804 N N . LYS A 1 107 ? 35.967 23.014 -1.908 1.00 61.19 107 LYS A N 1
ATOM 805 C CA . LYS A 1 107 ? 35.289 23.603 -0.741 1.00 61.19 107 LYS A CA 1
ATOM 806 C C . LYS A 1 107 ? 34.870 22.494 0.229 1.00 61.19 107 LYS A C 1
ATOM 808 O O . LYS A 1 107 ? 34.197 21.536 -0.152 1.00 61.19 107 LYS A O 1
ATOM 813 N N . ARG A 1 108 ? 35.295 22.635 1.485 1.00 58.03 108 ARG A N 1
ATOM 814 C CA . ARG A 1 108 ? 35.013 21.710 2.587 1.00 58.03 108 ARG A CA 1
ATOM 815 C C . ARG A 1 108 ? 33.507 21.667 2.867 1.00 58.03 108 ARG A C 1
ATOM 817 O O . ARG A 1 108 ? 32.911 22.694 3.176 1.00 58.03 108 ARG A O 1
ATOM 824 N N . LEU A 1 109 ? 32.914 20.478 2.776 1.00 46.91 109 LEU A N 1
ATOM 825 C CA . LEU A 1 109 ? 31.528 20.231 3.178 1.00 46.91 109 LEU A CA 1
ATOM 826 C C . LEU A 1 109 ? 31.467 20.044 4.701 1.00 46.91 109 LEU A C 1
ATOM 828 O O . LEU A 1 109 ? 32.137 19.156 5.232 1.00 46.91 109 LEU A O 1
ATOM 832 N N . VAL A 1 110 ? 30.655 20.846 5.390 1.00 58.66 110 VAL A N 1
ATOM 833 C CA . VAL A 1 110 ? 30.316 20.634 6.806 1.00 58.66 110 VAL A CA 1
ATOM 834 C C . VAL A 1 110 ? 29.063 19.762 6.866 1.00 58.66 110 VAL A C 1
ATOM 836 O O . VAL A 1 110 ? 28.089 20.020 6.162 1.00 58.66 110 VAL A O 1
ATOM 839 N N . ARG A 1 111 ? 29.119 18.691 7.660 1.00 54.38 111 ARG A N 1
ATOM 840 C CA . ARG A 1 111 ? 28.025 17.732 7.857 1.00 54.38 111 ARG A CA 1
ATOM 841 C C . ARG A 1 111 ? 27.328 18.067 9.172 1.00 54.38 111 ARG A C 1
ATOM 843 O O . ARG A 1 111 ? 28.011 18.384 10.140 1.00 54.38 111 ARG A O 1
ATOM 850 N N . ASN A 1 112 ? 26.003 17.976 9.213 1.00 31.91 112 ASN A N 1
ATOM 851 C CA . ASN A 1 112 ? 25.246 18.194 10.442 1.00 31.91 112 ASN A CA 1
ATOM 852 C C . ASN A 1 112 ? 25.392 16.961 11.350 1.00 31.91 112 ASN A C 1
ATOM 854 O O . ASN A 1 112 ? 25.017 15.859 10.948 1.00 31.91 112 ASN A O 1
ATOM 858 N N . THR A 1 113 ? 25.953 17.120 12.547 1.00 48.69 113 THR A N 1
ATOM 859 C CA . THR A 1 113 ? 25.955 16.075 13.582 1.00 48.69 113 THR A CA 1
ATOM 860 C C . THR A 1 113 ? 24.643 16.133 14.354 1.00 48.69 113 THR A C 1
ATOM 862 O O . THR A 1 113 ? 24.371 17.113 15.041 1.00 48.69 113 THR A O 1
ATOM 865 N N . ALA A 1 114 ? 23.830 15.084 14.235 1.00 41.75 114 ALA A N 1
ATOM 866 C CA . ALA A 1 114 ? 22.697 14.847 15.120 1.00 41.75 114 ALA A CA 1
ATOM 867 C C . ALA A 1 114 ? 23.145 14.029 16.346 1.00 41.75 114 ALA A C 1
ATOM 869 O O . ALA A 1 114 ? 23.897 13.070 16.185 1.00 41.75 114 ALA A O 1
ATOM 870 N N . LEU A 1 115 ? 22.578 14.391 17.507 1.00 40.28 115 LEU A N 1
ATOM 871 C CA . LEU A 1 115 ? 22.624 13.767 18.847 1.00 40.28 115 LEU A CA 1
ATOM 872 C C . LEU A 1 115 ? 23.826 14.167 19.738 1.00 40.28 115 LEU A C 1
ATOM 874 O O . LEU A 1 115 ? 24.967 14.087 19.313 1.00 40.28 115 LEU A O 1
ATOM 878 N N . GLY A 1 116 ? 23.644 14.591 20.994 1.00 35.09 116 GLY A N 1
ATOM 879 C CA . GLY A 1 116 ? 22.458 14.481 21.842 1.00 35.09 116 GLY A CA 1
ATOM 880 C C . GLY A 1 116 ? 22.450 15.446 23.029 1.00 35.09 116 GLY A C 1
ATOM 881 O O . GLY A 1 116 ? 23.479 15.943 23.479 1.00 35.09 116 GLY A O 1
ATOM 882 N N . ALA A 1 117 ? 21.234 15.695 23.504 1.00 42.00 117 ALA A N 1
ATOM 883 C CA . ALA A 1 117 ? 20.948 16.320 24.778 1.00 42.00 117 ALA A CA 1
ATOM 884 C C . ALA A 1 117 ? 21.148 15.303 25.916 1.00 42.00 117 ALA A C 1
ATOM 886 O O . ALA A 1 117 ? 20.531 14.243 25.916 1.00 42.00 117 ALA A O 1
ATOM 887 N N . PHE A 1 118 ? 21.983 15.670 26.881 1.00 37.91 118 PHE A N 1
ATOM 888 C CA . PHE A 1 118 ? 21.946 15.300 28.300 1.00 37.91 118 PHE A CA 1
ATOM 889 C C . PHE A 1 118 ? 22.410 16.603 28.983 1.00 37.91 118 PHE A C 1
ATOM 891 O O . PHE A 1 118 ? 23.466 17.113 28.635 1.00 37.91 118 PHE A O 1
ATOM 898 N N . GLY A 1 119 ? 21.631 17.339 29.773 1.00 36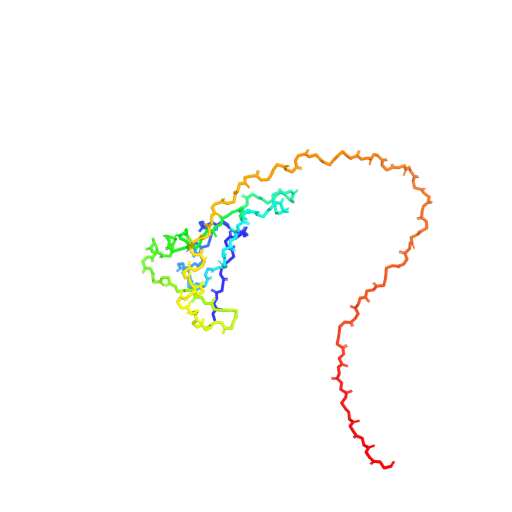.06 119 GLY A N 1
ATOM 899 C CA . GLY A 1 119 ? 20.823 16.901 30.898 1.00 36.06 119 GLY A CA 1
ATOM 900 C C . GLY A 1 119 ? 21.661 17.025 32.173 1.00 36.06 119 GLY A C 1
ATOM 901 O O . GLY A 1 119 ? 22.330 16.063 32.518 1.00 36.06 119 GLY A O 1
ATOM 902 N N . SER A 1 120 ? 21.628 18.185 32.839 1.00 36.53 120 SER A N 1
ATOM 903 C CA . SER A 1 120 ? 21.637 18.300 34.310 1.00 36.53 120 SER A CA 1
ATOM 904 C C . SER A 1 120 ? 21.478 19.762 34.733 1.00 36.53 120 SER A C 1
ATOM 906 O O . SER A 1 120 ? 22.359 20.592 34.503 1.00 36.53 120 SER A O 1
ATOM 908 N N . GLU A 1 121 ? 20.354 20.054 35.377 1.00 41.88 121 GLU A N 1
ATOM 909 C CA . GLU A 1 121 ? 20.248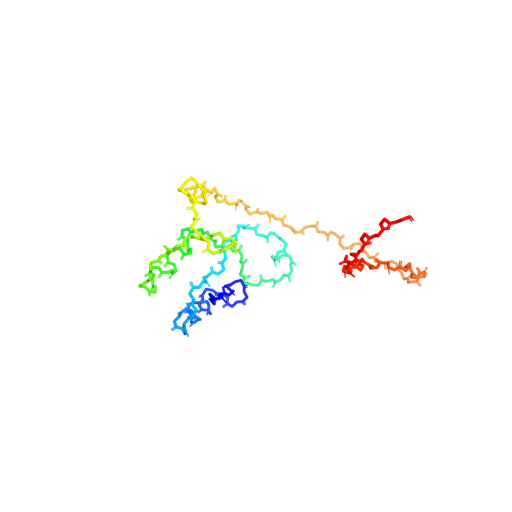 21.151 36.330 1.00 41.88 121 GLU A CA 1
ATOM 910 C C . GLU A 1 121 ? 21.261 20.940 37.463 1.00 41.88 121 GLU A C 1
ATOM 912 O O . GLU A 1 121 ? 21.418 19.819 37.942 1.00 41.88 121 GLU A O 1
ATOM 917 N N . HIS A 1 122 ? 21.892 22.014 37.935 1.00 35.50 122 HIS A N 1
ATOM 918 C CA . HIS A 1 122 ? 22.138 22.167 39.363 1.00 35.50 122 HIS A CA 1
ATOM 919 C C . HIS A 1 122 ? 22.180 23.645 39.742 1.00 35.50 122 HIS A C 1
ATOM 921 O O . HIS A 1 122 ? 23.057 24.404 39.343 1.00 35.50 122 HIS A O 1
ATOM 927 N N . VAL A 1 123 ? 21.176 24.005 40.536 1.00 36.88 123 VAL A N 1
ATOM 928 C CA . VAL A 1 123 ? 21.169 25.110 41.487 1.00 36.88 123 VAL A CA 1
ATOM 929 C C . VAL A 1 123 ? 22.339 24.947 42.457 1.00 36.88 123 VAL A C 1
ATOM 931 O O . VAL A 1 123 ? 22.431 23.917 43.128 1.00 36.88 123 VAL A O 1
ATOM 934 N N . SER A 1 124 ? 23.186 25.970 42.554 1.00 41.06 124 SER A N 1
ATOM 935 C CA . SER A 1 124 ? 23.599 26.670 43.787 1.00 41.06 124 SER A CA 1
ATOM 936 C C . SER A 1 124 ? 24.437 27.886 43.410 1.00 41.06 124 SER A C 1
ATOM 938 O O . SER A 1 124 ? 25.363 27.717 42.588 1.00 41.06 124 SER A O 1
#

Foldseek 3Di:
DAEDECQVVNLVVRLVVVVVPGDHYDDWDAQDVVCVVVPRPGDRTDAPVNVQVSQVVSVHGDADADPVRHHDDPVVVVVSNPDDRDDHDDPPDDDDDDDPDDDDDDDDDDDDDDDDDDDDDDDD

pLDDT: mean 74.14, std 20.67, range [31.91, 96.94]

Secondary structure (DSSP, 8-state):
--EE-HHHHHHHHHHHHHHTT--EE---B---HHHHHTT-SS-S-B-HHHHHHHHHTTT-----B-TTS-BPPHHHHHHHHTPPPPPP--------PPPPPP----PPPPPP------------

Sequence (124 aa):
NIQTSWTKMGINGARACLQAGANDLGGTLMNESISRAAGSIHGQELSPRRIEQVVDSLQRIPQQRTTLYGTVSDESSAQSFDSLPLESVDNTTVSRRRRPPSGVEKKRLVRNTALGAFGSEHVS

Mean predicted aligned error: 14.79 Å